Protein AF-A0A554VXF9-F1 (afdb_monomer_lite)

Foldseek 3Di:
DDDAWDAAPVRFTAEDADPVRHDTQWHWDQAPVRDIFTFGPCQLLVHDDDPDPVVVVVSQQDWDQWDWTFGAHSNNPHTDHTHTRHTRYPDDPPDVPPDPDDPPPDDDDDDDD

Structure (mmCIF, N/CA/C/O backbone):
data_AF-A0A554VXF9-F1
#
_entry.id   AF-A0A554VXF9-F1
#
loop_
_atom_site.group_PDB
_atom_site.id
_atom_site.type_symbol
_atom_site.label_atom_id
_atom_site.label_alt_id
_atom_site.label_comp_id
_atom_site.label_asym_id
_atom_site.label_entity_id
_atom_site.label_seq_id
_atom_site.pdbx_PDB_ins_code
_atom_site.Cartn_x
_atom_site.Cartn_y
_atom_site.Cartn_z
_atom_site.occupancy
_atom_site.B_iso_or_equiv
_atom_site.auth_seq_id
_atom_site.auth_comp_id
_atom_site.auth_asym_id
_atom_site.auth_atom_id
_atom_site.pdbx_PDB_model_num
ATOM 1 N N . MET A 1 1 ? -18.124 6.546 -13.691 1.00 44.59 1 MET A N 1
ATOM 2 C CA . MET A 1 1 ? -17.511 7.563 -12.809 1.00 44.59 1 MET A CA 1
ATOM 3 C C . MET A 1 1 ? -16.204 6.980 -12.300 1.00 44.59 1 MET A C 1
ATOM 5 O O . MET A 1 1 ? -16.212 5.813 -11.935 1.00 44.59 1 MET A O 1
ATOM 9 N N . ARG A 1 2 ? -15.092 7.716 -12.379 1.00 55.50 2 ARG A N 1
ATOM 10 C CA . ARG A 1 2 ? -13.775 7.248 -11.908 1.00 55.50 2 ARG A CA 1
ATOM 11 C C . ARG A 1 2 ? -13.578 7.661 -10.447 1.00 55.50 2 ARG A C 1
ATOM 13 O O . ARG A 1 2 ? -14.053 8.725 -10.054 1.00 55.50 2 ARG A O 1
ATOM 20 N N . THR A 1 3 ? -12.903 6.831 -9.655 1.00 66.69 3 THR A N 1
ATOM 21 C CA . THR A 1 3 ? -12.660 7.099 -8.230 1.00 66.69 3 THR A CA 1
ATOM 22 C C . THR A 1 3 ? -11.419 7.974 -8.083 1.00 66.69 3 THR A C 1
ATOM 24 O O . THR A 1 3 ? -10.317 7.537 -8.399 1.00 66.69 3 THR A O 1
ATOM 27 N N . LYS A 1 4 ? -11.597 9.220 -7.633 1.00 82.44 4 LYS A N 1
ATOM 28 C CA . LYS A 1 4 ? -10.487 10.119 -7.289 1.00 82.44 4 LYS A CA 1
ATOM 29 C C . LYS A 1 4 ? -9.809 9.632 -6.005 1.00 82.44 4 LYS A C 1
ATOM 31 O O . LYS A 1 4 ? -10.497 9.147 -5.107 1.00 82.44 4 LYS A O 1
ATOM 36 N N . LEU A 1 5 ? -8.489 9.793 -5.906 1.00 87.69 5 LEU A N 1
ATOM 37 C CA . LEU A 1 5 ? -7.758 9.512 -4.668 1.00 87.69 5 LEU A CA 1
ATOM 38 C C . LEU A 1 5 ? -8.222 10.438 -3.535 1.00 87.69 5 LEU A C 1
ATOM 40 O O . LEU A 1 5 ? -8.450 11.634 -3.744 1.00 87.69 5 LEU A O 1
ATOM 44 N N . GLY A 1 6 ? -8.355 9.875 -2.338 1.00 88.75 6 GLY A N 1
ATOM 45 C CA . GLY A 1 6 ? -8.564 10.631 -1.109 1.00 88.75 6 GLY A CA 1
ATOM 46 C C . GLY A 1 6 ? -7.236 11.090 -0.511 1.00 88.75 6 GLY A C 1
ATOM 47 O O . GLY A 1 6 ? -6.186 10.541 -0.831 1.00 88.75 6 GLY A O 1
ATOM 48 N N . VAL A 1 7 ? -7.286 12.088 0.373 1.00 93.44 7 VAL A N 1
ATOM 49 C CA . VAL A 1 7 ? -6.133 12.541 1.166 1.00 93.44 7 VAL A CA 1
ATOM 50 C C . VAL A 1 7 ? -6.494 12.437 2.639 1.00 93.44 7 VAL A C 1
ATOM 52 O O . VAL A 1 7 ? -7.589 12.843 3.038 1.00 93.44 7 VAL A O 1
ATOM 55 N N . A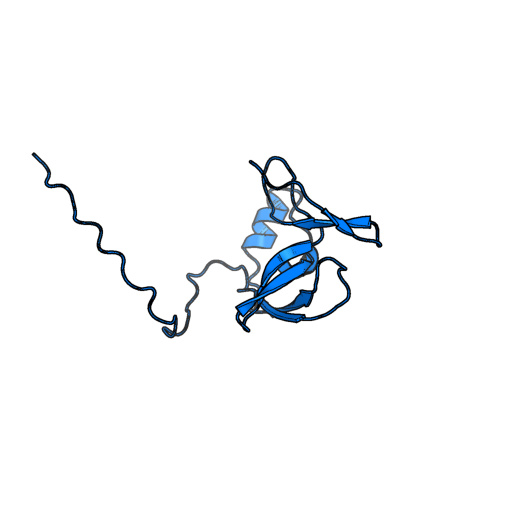SN A 1 8 ? -5.616 11.843 3.440 1.00 90.38 8 ASN A N 1
ATOM 56 C CA . ASN A 1 8 ? -5.846 11.669 4.869 1.00 90.38 8 ASN A CA 1
ATOM 57 C C . ASN A 1 8 ? -5.341 12.871 5.690 1.00 90.38 8 ASN A C 1
ATOM 59 O O . ASN A 1 8 ? -4.749 13.811 5.162 1.00 90.38 8 ASN A O 1
ATOM 63 N N . ALA A 1 9 ? -5.550 12.842 7.010 1.00 90.00 9 ALA A N 1
A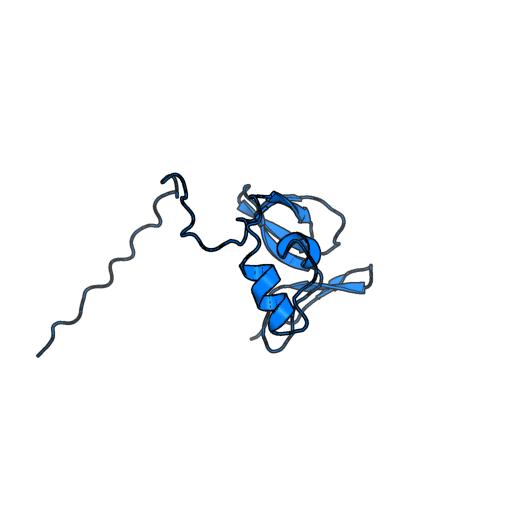TOM 64 C CA . ALA A 1 9 ? -5.139 13.928 7.907 1.00 90.00 9 ALA A CA 1
ATOM 65 C C . ALA A 1 9 ? -3.612 14.146 7.986 1.00 90.00 9 ALA A C 1
ATOM 67 O O . ALA A 1 9 ? -3.172 15.197 8.443 1.00 90.00 9 ALA A O 1
ATOM 68 N N . LYS A 1 10 ? -2.806 13.173 7.544 1.00 88.25 10 LYS A N 1
ATOM 69 C CA . LYS A 1 10 ? -1.342 13.270 7.455 1.00 88.25 10 LYS A CA 1
ATOM 70 C C . LYS A 1 10 ? -0.870 13.818 6.102 1.00 88.25 10 LYS A C 1
ATOM 72 O O . LYS A 1 10 ? 0.326 14.013 5.920 1.00 88.25 10 LYS A O 1
ATOM 77 N N . GLY A 1 11 ? -1.791 14.066 5.168 1.00 91.25 11 GLY A N 1
ATOM 78 C CA . GLY A 1 11 ? -1.478 14.493 3.805 1.00 91.25 11 GLY A CA 1
ATOM 79 C C . GLY A 1 11 ? -1.130 13.349 2.850 1.00 91.25 11 GLY A C 1
ATOM 80 O O . GLY A 1 11 ? -0.683 13.623 1.742 1.00 91.25 11 GLY A O 1
ATOM 81 N N . GLU A 1 12 ? -1.333 12.090 3.245 1.00 91.44 12 GLU A N 1
ATOM 82 C CA . GLU A 1 12 ? -1.051 10.920 2.404 1.00 91.44 12 GLU A CA 1
ATOM 83 C C . GLU A 1 12 ? -2.239 10.629 1.478 1.00 91.44 12 GLU A C 1
ATOM 85 O O . GLU A 1 12 ? -3.405 10.744 1.880 1.00 91.44 12 GLU A O 1
ATOM 90 N N . THR A 1 13 ? -1.946 10.226 0.243 1.00 92.69 13 THR A N 1
ATOM 91 C CA . THR A 1 13 ? -2.957 9.858 -0.752 1.00 92.69 13 THR A CA 1
ATOM 92 C C . THR A 1 13 ? -3.385 8.402 -0.596 1.00 92.69 13 THR A C 1
ATOM 94 O O . THR A 1 13 ? -2.549 7.516 -0.441 1.00 92.69 13 THR A O 1
ATOM 97 N N . TYR A 1 14 ? -4.690 8.127 -0.652 1.00 90.75 14 TYR A N 1
ATOM 98 C CA . TYR A 1 14 ? -5.225 6.769 -0.550 1.00 90.75 14 TYR A CA 1
ATOM 99 C C . TYR A 1 14 ? -6.253 6.462 -1.638 1.00 90.75 14 TYR A C 1
ATOM 101 O O . TYR A 1 14 ? -7.067 7.312 -2.012 1.00 90.75 14 TYR A O 1
ATOM 109 N N . GLY A 1 15 ? -6.244 5.226 -2.139 1.00 87.94 15 GLY A N 1
ATOM 110 C CA . GLY A 1 15 ? -7.217 4.779 -3.131 1.00 87.94 15 GLY A CA 1
ATOM 111 C C . GLY A 1 15 ? -6.723 3.654 -4.029 1.00 87.94 15 GLY A C 1
ATOM 112 O O . GLY A 1 15 ? -5.913 2.820 -3.630 1.00 87.94 15 GLY A O 1
ATOM 113 N N . ILE A 1 16 ? -7.273 3.620 -5.240 1.00 84.81 16 ILE A N 1
ATOM 114 C CA . ILE A 1 16 ? -6.943 2.631 -6.266 1.00 84.81 16 ILE A CA 1
ATOM 115 C C . ILE A 1 16 ? -5.927 3.262 -7.218 1.00 84.81 16 ILE A C 1
ATOM 117 O O . ILE A 1 16 ? -6.166 4.352 -7.743 1.00 84.81 16 ILE A O 1
ATOM 121 N N . GLU A 1 17 ? -4.809 2.574 -7.440 1.00 80.50 17 GLU A N 1
ATOM 122 C CA . GLU A 1 17 ? -3.825 2.969 -8.447 1.00 80.50 17 GLU A CA 1
ATOM 123 C C . GLU A 1 17 ? -4.453 2.960 -9.848 1.00 80.50 17 GLU A C 1
ATOM 125 O O . GLU A 1 17 ? -5.204 2.056 -10.216 1.00 80.50 17 GLU A O 1
ATOM 130 N N . SER A 1 18 ? -4.169 3.995 -10.633 1.00 79.25 18 SER A N 1
ATOM 131 C CA . SER A 1 18 ? -4.628 4.114 -12.020 1.00 79.25 18 SER A CA 1
ATOM 132 C C . SER A 1 18 ? -3.701 5.042 -12.793 1.00 79.25 18 SER A C 1
ATOM 134 O O . SER A 1 18 ? -3.125 5.945 -12.198 1.00 79.25 18 SER A O 1
ATOM 136 N N . GLU A 1 19 ? -3.596 4.885 -14.115 1.00 76.06 19 GLU A N 1
ATOM 137 C CA . GLU A 1 19 ? -2.737 5.752 -14.946 1.00 76.06 19 GLU A CA 1
ATOM 138 C C . GLU A 1 19 ? -3.051 7.249 -14.787 1.00 76.06 19 GLU A C 1
ATOM 140 O O . GLU A 1 19 ? -2.153 8.080 -14.854 1.00 76.06 19 GLU A O 1
ATOM 145 N N . GLU A 1 20 ? -4.316 7.602 -14.545 1.00 79.44 20 GLU A N 1
ATOM 146 C CA . GLU A 1 20 ? -4.749 8.996 -14.406 1.00 79.44 20 GLU A CA 1
ATOM 147 C C . GLU A 1 20 ? -4.401 9.599 -13.036 1.00 79.44 20 GLU A C 1
ATOM 149 O O . GLU A 1 20 ? -4.070 10.779 -12.951 1.00 79.44 20 GLU A O 1
ATOM 154 N N . ASN A 1 21 ? -4.472 8.805 -11.962 1.00 76.38 21 ASN A N 1
ATOM 155 C CA . ASN A 1 21 ? -4.199 9.285 -10.604 1.00 76.38 21 ASN A CA 1
ATOM 156 C C . ASN A 1 21 ? -2.771 8.976 -10.121 1.00 76.38 21 ASN A C 1
ATOM 158 O O . ASN A 1 21 ? -2.356 9.487 -9.082 1.00 76.38 21 ASN A O 1
ATOM 162 N N . GLY A 1 22 ? -2.039 8.134 -10.849 1.00 82.31 22 GLY A N 1
ATOM 163 C CA . GLY A 1 22 ? -0.765 7.575 -10.420 1.00 82.31 22 GLY A CA 1
ATOM 164 C C . GLY A 1 22 ? -0.905 6.562 -9.280 1.00 82.31 22 GLY A C 1
ATOM 165 O O . GLY A 1 22 ? -1.992 6.055 -8.977 1.00 82.31 22 GLY A O 1
ATOM 166 N N . THR A 1 23 ? 0.234 6.271 -8.657 1.00 83.62 23 THR A N 1
ATOM 167 C CA . THR A 1 23 ? 0.352 5.401 -7.484 1.00 83.62 23 THR A CA 1
ATOM 168 C C . THR A 1 23 ? 0.097 6.212 -6.209 1.00 83.62 23 THR A C 1
ATOM 170 O O . THR A 1 23 ? 0.889 7.109 -5.911 1.00 83.62 23 THR A O 1
ATOM 173 N N . PRO A 1 24 ? -0.973 5.924 -5.443 1.00 88.44 24 PRO A N 1
ATOM 174 C CA . PRO A 1 24 ? -1.185 6.553 -4.144 1.00 88.44 24 PRO A CA 1
ATOM 175 C C . PRO A 1 24 ? -0.176 6.050 -3.105 1.00 88.44 24 PRO A C 1
ATOM 177 O O . PRO A 1 24 ? 0.365 4.952 -3.228 1.00 88.44 24 PRO A O 1
ATOM 180 N N . ASP A 1 25 ? 0.005 6.807 -2.024 1.00 90.25 25 ASP A N 1
ATOM 181 C CA . ASP A 1 25 ? 0.813 6.377 -0.876 1.00 90.25 25 ASP A CA 1
ATOM 182 C C . ASP A 1 25 ? 0.221 5.128 -0.203 1.00 90.25 25 ASP A C 1
ATOM 184 O O . ASP A 1 25 ? 0.958 4.252 0.254 1.00 90.25 25 ASP A O 1
ATOM 188 N N . LEU A 1 26 ? -1.113 5.045 -0.167 1.00 90.44 26 LEU A N 1
ATOM 189 C CA . LEU A 1 26 ? -1.920 3.980 0.423 1.00 90.44 26 LEU A CA 1
ATOM 190 C C . LEU A 1 26 ? -2.796 3.313 -0.654 1.00 90.44 26 LEU A C 1
ATOM 192 O O . LEU A 1 26 ? -3.789 3.876 -1.122 1.00 90.44 26 LEU A O 1
ATOM 196 N N . ILE A 1 27 ? -2.452 2.083 -1.025 1.00 89.81 27 ILE A N 1
ATOM 197 C CA . ILE A 1 27 ? -3.135 1.302 -2.061 1.00 89.81 27 ILE A CA 1
ATOM 198 C C . ILE A 1 27 ? -4.214 0.431 -1.423 1.00 89.81 27 ILE A C 1
ATOM 200 O O . ILE A 1 27 ? -3.953 -0.292 -0.461 1.00 89.81 27 ILE A O 1
ATOM 204 N N . ALA A 1 28 ? -5.427 0.487 -1.972 1.00 88.62 28 ALA A N 1
ATOM 205 C CA . ALA A 1 28 ? -6.550 -0.327 -1.526 1.00 88.62 28 ALA A CA 1
ATOM 206 C C . ALA A 1 28 ? -6.293 -1.826 -1.762 1.00 88.62 28 ALA A C 1
ATOM 208 O O . ALA A 1 28 ? -5.995 -2.246 -2.880 1.00 88.62 28 ALA A O 1
ATOM 209 N N . VAL A 1 29 ? -6.454 -2.636 -0.715 1.00 88.12 29 VAL A N 1
ATOM 210 C CA . VAL A 1 29 ? -6.318 -4.099 -0.753 1.00 88.12 29 VAL A CA 1
ATOM 211 C C . VAL A 1 29 ? -7.394 -4.774 0.092 1.00 88.12 29 VAL A C 1
ATOM 213 O O . VAL A 1 29 ? -8.065 -4.150 0.918 1.00 88.12 29 VAL A O 1
ATOM 216 N N . VAL A 1 30 ? -7.527 -6.083 -0.091 1.00 85.81 30 VAL A N 1
ATOM 217 C CA . VAL A 1 30 ? -8.330 -6.943 0.777 1.00 85.81 30 VAL A CA 1
ATOM 218 C C . VAL A 1 30 ? -7.377 -7.769 1.630 1.00 85.81 30 VAL A C 1
ATOM 220 O O . VAL A 1 30 ? -6.541 -8.495 1.099 1.00 85.81 30 VAL A O 1
ATOM 223 N N . ALA A 1 31 ? -7.482 -7.629 2.950 1.00 81.62 31 ALA A N 1
ATOM 224 C CA . ALA A 1 31 ? -6.702 -8.402 3.909 1.00 81.62 31 ALA A CA 1
ATOM 225 C C . ALA A 1 31 ? -7.033 -9.901 3.823 1.00 81.62 31 ALA A C 1
ATOM 227 O O . ALA A 1 31 ? -8.100 -10.290 3.344 1.00 81.62 31 ALA A O 1
ATOM 228 N N . THR A 1 32 ? -6.169 -10.750 4.380 1.00 80.38 32 THR A N 1
ATOM 229 C CA . THR A 1 32 ? -6.413 -12.201 4.492 1.00 80.38 32 THR A CA 1
ATOM 230 C C . THR A 1 32 ? -7.676 -12.531 5.295 1.00 80.38 32 THR A C 1
ATOM 232 O O . THR A 1 32 ? -8.292 -13.572 5.085 1.00 80.38 32 THR A O 1
ATOM 235 N N . SER A 1 33 ? -8.114 -11.616 6.164 1.00 75.25 33 SER A N 1
ATOM 236 C CA . SER A 1 33 ? -9.376 -11.688 6.906 1.00 75.25 33 SER A CA 1
ATOM 237 C C . SER A 1 33 ? -10.626 -11.369 6.069 1.00 75.25 33 SER A C 1
ATOM 239 O O . SER A 1 33 ? -11.737 -11.454 6.587 1.00 75.25 33 SER A O 1
ATOM 241 N N . GLY A 1 34 ? -10.476 -10.955 4.804 1.00 80.25 34 GLY A N 1
ATOM 242 C CA . GLY A 1 34 ? -11.568 -10.472 3.949 1.00 80.25 34 GLY A CA 1
ATOM 243 C C . GLY A 1 34 ? -11.964 -9.011 4.197 1.00 80.25 34 GLY A C 1
ATOM 244 O O . GLY A 1 34 ? -12.856 -8.488 3.531 1.00 80.25 34 GLY A O 1
ATOM 245 N N . SER A 1 35 ? -11.307 -8.324 5.136 1.00 78.81 35 SER A N 1
ATOM 246 C CA . SER A 1 35 ? -11.543 -6.905 5.413 1.00 78.81 35 SER A CA 1
ATOM 247 C C . SER A 1 35 ? -10.879 -6.021 4.355 1.00 78.81 35 SER A C 1
ATOM 249 O O . SER A 1 35 ? -9.706 -6.203 4.033 1.00 78.81 35 SER A O 1
ATOM 251 N N . SER A 1 36 ? -11.612 -5.042 3.824 1.00 86.31 36 SER A N 1
ATOM 252 C CA . SER A 1 36 ? -11.033 -4.019 2.945 1.00 86.31 36 SER A CA 1
ATOM 253 C C . SER A 1 36 ? -10.220 -3.013 3.755 1.00 86.31 36 SER A C 1
ATOM 255 O O . SER A 1 36 ? -10.645 -2.586 4.829 1.00 86.31 36 SER A O 1
ATOM 257 N N . GLY A 1 37 ? -9.072 -2.609 3.226 1.00 90.31 37 GLY A N 1
ATOM 258 C CA . GLY A 1 37 ? -8.232 -1.580 3.822 1.00 90.31 37 GLY A CA 1
ATOM 259 C C . GLY A 1 37 ? -7.167 -1.106 2.846 1.00 90.31 37 GLY A C 1
ATOM 260 O O . GLY A 1 37 ? -7.318 -1.246 1.634 1.00 90.31 37 GLY A O 1
ATOM 261 N N . TYR A 1 38 ? -6.095 -0.535 3.374 1.00 92.50 38 TYR A N 1
ATOM 262 C CA . TYR A 1 38 ? -5.049 0.107 2.597 1.00 92.50 38 TYR A CA 1
ATOM 263 C C . TYR A 1 38 ? -3.670 -0.317 3.083 1.00 92.50 38 TYR A C 1
ATOM 265 O O . TYR A 1 38 ? -3.428 -0.425 4.282 1.00 92.50 38 TYR A O 1
ATOM 273 N N . VAL A 1 39 ? -2.743 -0.532 2.162 1.00 91.06 39 VAL A N 1
ATOM 274 C CA . VAL A 1 39 ? -1.336 -0.819 2.465 1.00 91.06 39 VAL A CA 1
ATOM 275 C C . VAL A 1 39 ? -0.462 0.271 1.882 1.00 91.06 39 VAL A C 1
ATOM 277 O O . VAL A 1 39 ? -0.782 0.840 0.841 1.00 91.06 39 VAL A O 1
ATOM 280 N N . TYR A 1 40 ? 0.661 0.556 2.527 1.00 89.38 40 TYR A N 1
ATOM 281 C CA . TYR A 1 40 ? 1.612 1.512 1.980 1.00 89.38 40 TYR A CA 1
ATOM 282 C C . TYR A 1 40 ? 2.219 0.987 0.680 1.00 89.38 40 TYR A C 1
ATOM 284 O O . TYR A 1 40 ? 2.714 -0.137 0.651 1.00 89.38 40 TYR A O 1
ATOM 292 N N . ALA A 1 41 ? 2.264 1.807 -0.369 1.00 85.62 41 ALA A N 1
ATOM 293 C CA . ALA A 1 41 ? 2.844 1.432 -1.659 1.00 85.62 41 ALA A CA 1
ATOM 294 C C . ALA A 1 41 ? 4.296 0.952 -1.518 1.00 85.62 41 ALA A C 1
ATOM 296 O O . ALA A 1 41 ? 4.654 -0.111 -2.017 1.00 85.62 41 ALA A O 1
ATOM 297 N N . LYS A 1 42 ? 5.119 1.658 -0.733 1.00 82.75 42 LYS A N 1
ATOM 298 C CA . LYS A 1 42 ? 6.490 1.229 -0.385 1.00 82.75 42 LYS A CA 1
ATOM 299 C C . LYS A 1 42 ? 6.539 -0.175 0.237 1.00 82.75 42 LYS A C 1
ATOM 301 O O . LYS A 1 42 ? 7.418 -0.976 -0.088 1.00 82.75 42 LYS A O 1
ATOM 306 N N . ASP A 1 43 ? 5.559 -0.485 1.082 1.00 83.69 43 ASP A N 1
ATOM 307 C CA . ASP A 1 43 ? 5.458 -1.746 1.799 1.00 83.69 43 ASP A CA 1
ATOM 308 C C . ASP A 1 43 ? 4.760 -2.801 0.951 1.00 83.69 43 ASP A C 1
ATOM 310 O O . ASP A 1 43 ? 4.912 -3.967 1.264 1.00 83.69 43 ASP A O 1
ATOM 314 N N . LEU A 1 44 ? 4.060 -2.458 -0.134 1.00 81.62 44 LEU A N 1
ATOM 315 C CA . LEU A 1 44 ? 3.459 -3.393 -1.092 1.00 81.62 44 LEU A CA 1
ATOM 316 C C . LEU A 1 44 ? 4.413 -3.744 -2.240 1.00 81.62 44 LEU A C 1
ATOM 318 O O . LEU A 1 44 ? 4.498 -4.906 -2.638 1.00 81.62 44 LEU A O 1
ATOM 322 N N . TYR A 1 45 ? 5.218 -2.785 -2.687 1.00 77.12 45 TYR A N 1
ATOM 323 C CA . TYR A 1 45 ? 6.245 -3.007 -3.700 1.00 77.12 45 TYR A CA 1
ATOM 324 C C . TYR A 1 45 ? 7.521 -3.607 -3.117 1.00 77.12 45 TYR A C 1
ATOM 326 O O . TYR A 1 45 ? 8.197 -4.365 -3.804 1.00 77.12 45 TYR A O 1
ATOM 334 N N . GLY A 1 46 ? 7.814 -3.386 -1.834 1.00 68.44 46 GLY A N 1
ATOM 335 C CA . GLY A 1 46 ? 8.919 -4.064 -1.147 1.00 68.44 46 GLY A CA 1
ATOM 336 C C . GLY A 1 46 ? 10.270 -3.463 -1.490 1.00 68.44 46 GLY A C 1
ATOM 337 O O . GLY A 1 46 ? 11.268 -4.175 -1.578 1.00 68.44 46 GLY A O 1
ATOM 338 N N . GLY A 1 47 ? 10.273 -2.155 -1.728 1.00 68.38 47 GLY A N 1
ATOM 339 C CA . GLY A 1 47 ? 11.439 -1.384 -2.116 1.00 68.38 47 GLY A CA 1
ATOM 340 C C . GLY A 1 47 ? 11.066 -0.190 -2.993 1.00 68.38 47 GLY A C 1
ATOM 341 O O . GLY A 1 47 ? 9.906 -0.054 -3.392 1.00 68.38 47 GLY A O 1
ATOM 342 N N . PRO A 1 48 ? 12.043 0.681 -3.287 1.00 68.19 48 PRO A N 1
ATOM 343 C CA . PRO A 1 48 ? 11.859 1.767 -4.238 1.00 68.19 48 P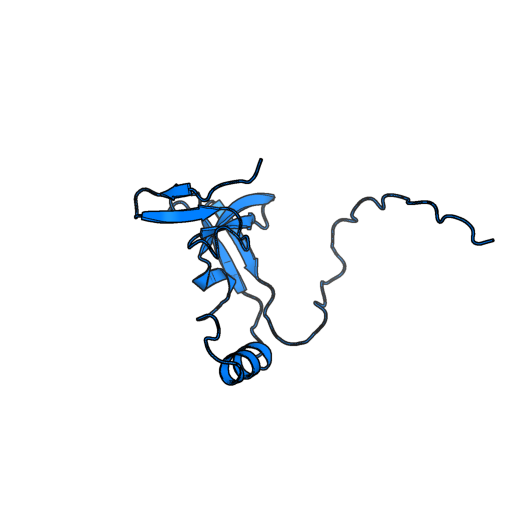RO A CA 1
ATOM 344 C C . PRO A 1 48 ? 11.518 1.210 -5.622 1.00 68.19 48 PRO A C 1
ATOM 346 O O . PRO A 1 48 ? 12.055 0.184 -6.048 1.00 68.19 48 PRO A O 1
ATOM 349 N N . MET A 1 49 ? 10.623 1.900 -6.323 1.00 70.44 49 MET A N 1
ATOM 350 C CA . MET A 1 49 ? 10.293 1.568 -7.703 1.00 70.44 49 MET A CA 1
ATOM 351 C C . MET A 1 49 ? 11.510 1.870 -8.592 1.00 70.44 49 MET A C 1
ATOM 353 O O . MET A 1 49 ? 12.173 2.888 -8.374 1.00 70.44 49 MET A O 1
ATOM 357 N N . PRO A 1 50 ? 11.851 0.998 -9.555 1.00 72.00 50 PRO A N 1
ATOM 358 C CA . PRO A 1 50 ? 13.002 1.226 -10.416 1.00 72.00 50 PRO A CA 1
ATOM 359 C C . PRO A 1 50 ? 12.814 2.506 -11.234 1.00 72.00 50 PRO A C 1
ATOM 361 O O . PRO A 1 50 ? 11.773 2.709 -11.855 1.00 72.00 50 PRO A O 1
ATOM 364 N N . THR A 1 51 ? 13.834 3.360 -11.245 1.00 79.62 51 THR A N 1
ATOM 365 C CA . THR A 1 51 ? 13.838 4.642 -11.970 1.00 79.62 51 THR A CA 1
ATOM 366 C C . THR A 1 51 ? 14.596 4.567 -13.296 1.00 79.62 51 THR A C 1
ATOM 368 O O . THR A 1 51 ? 14.631 5.539 -14.048 1.00 79.62 51 THR A O 1
ATOM 371 N N . SER A 1 52 ? 15.193 3.412 -13.598 1.00 78.50 52 SER A N 1
ATOM 372 C CA . SER A 1 52 ? 15.976 3.153 -14.802 1.00 78.50 52 SER A CA 1
ATOM 373 C C . SER A 1 52 ? 15.708 1.734 -15.340 1.00 78.50 52 SER A C 1
ATOM 375 O O . SER A 1 52 ? 15.325 0.844 -14.571 1.00 78.50 52 SER A O 1
ATOM 377 N N . PRO A 1 53 ? 15.919 1.474 -16.646 1.00 76.81 53 PRO A N 1
ATOM 378 C CA . PRO A 1 53 ? 15.767 0.132 -17.216 1.00 76.81 53 PRO A CA 1
ATOM 379 C C . PRO A 1 53 ? 16.691 -0.915 -16.576 1.00 76.81 53 PRO A C 1
ATOM 381 O O . PRO A 1 53 ? 16.298 -2.062 -16.367 1.00 76.81 53 PRO A O 1
ATOM 384 N N . GLU A 1 54 ? 17.917 -0.520 -16.234 1.00 80.81 54 GLU A N 1
ATOM 385 C CA . GLU A 1 54 ? 18.895 -1.384 -15.566 1.00 80.81 54 GLU A CA 1
ATOM 386 C C . GLU A 1 54 ? 18.476 -1.737 -14.133 1.00 80.81 54 GLU A C 1
ATOM 388 O O . GLU A 1 54 ? 18.616 -2.889 -13.712 1.00 80.81 54 GLU A O 1
ATOM 393 N N . ASP A 1 55 ? 17.884 -0.791 -13.401 1.00 77.12 55 ASP A N 1
ATOM 394 C CA . ASP A 1 55 ? 17.340 -1.059 -12.071 1.00 77.12 55 ASP A CA 1
ATOM 395 C C . ASP A 1 55 ? 16.055 -1.877 -12.138 1.00 77.12 55 ASP A C 1
ATOM 397 O O . ASP A 1 55 ? 15.827 -2.715 -11.267 1.00 77.12 55 ASP A O 1
ATOM 401 N N . ALA A 1 56 ? 15.247 -1.717 -13.190 1.00 76.19 56 ALA A N 1
ATOM 402 C CA . ALA A 1 56 ? 14.080 -2.562 -13.417 1.00 76.19 56 ALA A CA 1
ATOM 403 C C . ALA A 1 56 ? 14.488 -4.030 -13.583 1.00 76.19 56 ALA A C 1
ATOM 405 O O . ALA A 1 56 ? 13.889 -4.906 -12.954 1.00 76.19 56 ALA A O 1
ATOM 406 N N . LEU A 1 57 ? 15.556 -4.297 -14.344 1.00 77.62 57 LEU A N 1
ATOM 407 C CA . LEU A 1 57 ? 16.084 -5.649 -14.527 1.00 77.62 57 LEU A CA 1
ATOM 408 C C . LEU A 1 57 ? 16.600 -6.246 -13.210 1.00 77.62 57 LEU A C 1
ATOM 410 O O . LEU A 1 57 ? 16.283 -7.396 -12.896 1.00 77.62 57 LEU A O 1
ATOM 414 N N . LYS A 1 58 ? 17.344 -5.472 -12.409 1.00 76.75 58 LYS A N 1
ATOM 415 C CA . LYS A 1 58 ? 17.810 -5.907 -11.078 1.00 76.75 58 LYS A CA 1
ATOM 416 C C . LYS A 1 58 ? 16.642 -6.172 -10.130 1.00 76.75 58 LYS A C 1
ATOM 418 O O . LYS A 1 58 ? 16.634 -7.185 -9.434 1.00 76.75 58 LYS A O 1
ATOM 423 N N . ASN A 1 59 ? 15.643 -5.292 -10.129 1.00 73.44 59 ASN A N 1
ATOM 424 C CA . ASN A 1 59 ? 14.452 -5.403 -9.294 1.00 73.44 59 ASN A CA 1
ATOM 425 C C . ASN A 1 59 ? 13.635 -6.660 -9.633 1.00 73.44 59 ASN A C 1
ATOM 427 O O . ASN A 1 59 ? 13.147 -7.322 -8.725 1.00 73.44 59 ASN A O 1
ATOM 431 N N . PHE A 1 60 ? 13.527 -7.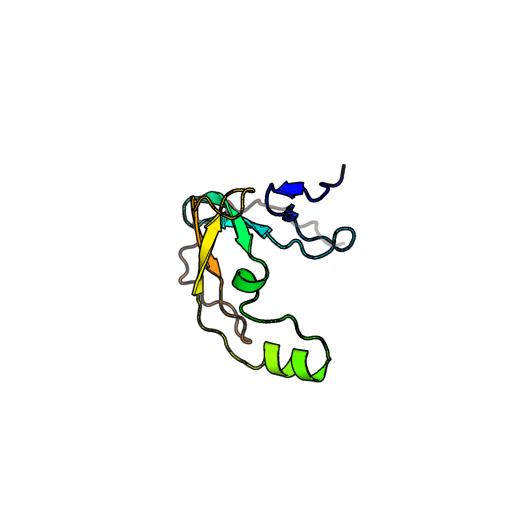014 -10.918 1.00 70.12 60 PHE A N 1
ATOM 432 C CA . PHE A 1 60 ? 12.796 -8.203 -11.371 1.00 70.12 60 PHE A CA 1
ATOM 433 C C . PHE A 1 60 ? 13.580 -9.510 -11.183 1.00 70.12 60 PHE A C 1
ATOM 435 O O . PHE A 1 60 ? 12.991 -10.558 -10.924 1.00 70.12 60 PHE A O 1
ATOM 442 N N . SER A 1 61 ? 14.908 -9.447 -11.311 1.00 73.00 61 SER A N 1
ATOM 443 C CA . SER A 1 61 ? 15.799 -10.610 -11.174 1.00 73.00 61 SER A CA 1
ATOM 444 C C . SER A 1 61 ? 16.119 -10.957 -9.720 1.00 73.00 61 SER A C 1
ATOM 446 O O . SER A 1 61 ? 16.697 -12.008 -9.459 1.00 73.00 61 SER A O 1
ATOM 448 N N . THR A 1 62 ? 15.768 -10.083 -8.773 1.00 69.69 62 THR A N 1
ATOM 449 C CA . THR A 1 62 ? 15.966 -10.318 -7.341 1.00 69.69 62 THR A CA 1
ATOM 450 C C . THR A 1 62 ? 14.722 -10.993 -6.768 1.00 69.69 62 THR A C 1
ATOM 452 O O . THR A 1 62 ? 13.716 -10.308 -6.575 1.00 69.69 62 THR A O 1
ATOM 455 N N . PRO A 1 63 ? 14.757 -12.305 -6.472 1.00 68.56 63 PRO A N 1
ATOM 456 C CA . PRO A 1 63 ? 13.628 -12.973 -5.850 1.00 68.56 63 PRO A CA 1
ATOM 457 C C . PRO A 1 63 ? 13.378 -12.389 -4.462 1.00 68.56 63 PRO A C 1
ATOM 459 O O . PRO A 1 63 ? 14.276 -12.313 -3.621 1.00 68.56 63 PRO A O 1
ATOM 462 N N . ARG A 1 64 ? 12.137 -11.979 -4.220 1.00 71.44 64 ARG A N 1
ATOM 463 C CA . ARG A 1 64 ? 11.670 -11.554 -2.902 1.00 71.44 64 ARG A CA 1
ATOM 464 C C . ARG A 1 64 ? 10.949 -12.723 -2.236 1.00 71.44 64 ARG A C 1
ATOM 466 O O . ARG A 1 64 ? 10.182 -13.405 -2.911 1.00 71.44 64 ARG A O 1
ATOM 473 N N . PRO A 1 65 ? 11.167 -12.989 -0.940 1.00 73.19 65 PRO A N 1
ATOM 474 C CA . PRO A 1 65 ? 10.315 -13.919 -0.216 1.00 73.19 65 PRO A CA 1
ATOM 475 C C . PRO A 1 65 ? 8.897 -13.333 -0.076 1.00 73.19 65 PRO A C 1
ATOM 477 O O . PRO A 1 65 ? 8.735 -12.105 -0.109 1.00 73.19 65 PRO A O 1
ATOM 480 N N . PRO A 1 66 ? 7.870 -14.183 0.104 1.00 77.69 66 PRO A N 1
ATOM 481 C CA . PRO A 1 66 ? 6.562 -13.735 0.564 1.00 77.69 66 PRO A CA 1
ATOM 482 C C . PRO A 1 66 ? 6.699 -12.921 1.849 1.00 77.69 66 PRO A C 1
ATOM 484 O O . PRO A 1 66 ? 7.559 -13.207 2.687 1.00 77.69 66 PRO A O 1
ATOM 487 N N . ARG A 1 67 ? 5.862 -11.899 2.002 1.00 79.44 67 ARG A N 1
ATOM 488 C CA . ARG A 1 67 ? 5.923 -11.008 3.162 1.00 79.44 67 ARG A CA 1
ATOM 489 C C . ARG A 1 67 ? 4.548 -10.559 3.608 1.00 79.44 67 ARG A C 1
ATOM 491 O O . ARG A 1 67 ? 3.671 -10.270 2.797 1.00 79.44 67 ARG A O 1
ATOM 498 N N . GLU A 1 68 ? 4.410 -10.461 4.917 1.00 87.12 68 GLU A N 1
ATOM 499 C CA . GLU A 1 68 ? 3.222 -9.945 5.572 1.00 87.12 68 GLU A CA 1
ATOM 500 C C . GLU A 1 68 ? 3.280 -8.419 5.602 1.00 87.12 68 GLU A C 1
ATOM 502 O O . GLU A 1 68 ? 4.190 -7.817 6.175 1.00 87.12 68 GLU A O 1
ATOM 507 N N . VAL A 1 69 ? 2.305 -7.786 4.960 1.00 88.00 69 VAL A N 1
ATOM 508 C CA . VAL A 1 69 ? 2.161 -6.334 4.906 1.00 88.00 69 VAL A CA 1
ATOM 509 C C . VAL A 1 69 ? 0.974 -5.937 5.784 1.00 88.00 69 VAL A C 1
ATOM 511 O O . VAL A 1 69 ? -0.136 -6.421 5.555 1.00 88.00 69 VAL A O 1
ATOM 514 N N . PRO A 1 70 ? 1.155 -5.077 6.799 1.00 88.88 70 PRO A N 1
ATOM 515 C CA . PRO A 1 70 ? 0.045 -4.631 7.634 1.00 88.88 70 PRO A CA 1
ATOM 516 C C . PRO A 1 70 ? -0.947 -3.795 6.818 1.00 88.88 70 PRO A C 1
ATOM 518 O O . PRO A 1 70 ? -0.552 -2.870 6.109 1.00 88.88 70 PRO A O 1
ATOM 521 N N . VAL A 1 71 ? -2.236 -4.106 6.954 1.00 90.31 71 VAL A N 1
ATOM 522 C CA . VAL A 1 71 ? -3.347 -3.387 6.321 1.00 90.31 71 VAL A CA 1
ATOM 523 C C . VAL A 1 71 ? -3.906 -2.372 7.310 1.00 90.31 71 VAL A C 1
ATOM 525 O O . VAL A 1 71 ? -4.200 -2.711 8.458 1.00 90.31 71 VAL A O 1
ATOM 528 N N . TYR A 1 72 ? -4.077 -1.140 6.851 1.00 92.62 72 TYR A N 1
ATOM 529 C CA . TYR A 1 72 ? -4.551 0.010 7.610 1.00 92.62 72 TYR A CA 1
ATOM 530 C C . TYR A 1 72 ? -5.913 0.512 7.109 1.00 92.62 72 TYR A C 1
ATOM 532 O O . TYR A 1 72 ? -6.377 0.131 6.035 1.00 92.62 72 TYR A O 1
ATOM 540 N N . LEU A 1 73 ? -6.559 1.398 7.865 1.00 91.31 73 LEU A N 1
ATOM 541 C CA . LEU A 1 73 ? -7.639 2.246 7.357 1.00 91.31 73 LEU A CA 1
ATOM 542 C C . LEU A 1 73 ? -7.080 3.395 6.502 1.00 91.31 73 LEU A C 1
ATOM 544 O O . LEU A 1 73 ? -5.870 3.582 6.377 1.00 91.31 73 LEU A O 1
ATOM 548 N N . SER A 1 74 ? -7.977 4.205 5.933 1.00 88.81 74 SER A N 1
ATOM 549 C CA . SER A 1 74 ? -7.624 5.404 5.158 1.00 88.81 74 SER A CA 1
ATOM 550 C C . SER A 1 74 ? -6.821 6.441 5.958 1.00 88.81 74 SER A C 1
ATOM 552 O O . SER A 1 74 ? -6.265 7.367 5.380 1.00 88.81 74 SER A O 1
ATOM 554 N N . ASP A 1 75 ? -6.745 6.308 7.285 1.00 85.81 75 ASP A N 1
ATOM 555 C CA . ASP A 1 75 ? -5.917 7.137 8.167 1.00 85.81 75 ASP A CA 1
ATOM 556 C C . ASP A 1 75 ? -4.417 6.774 8.148 1.00 85.81 75 ASP A C 1
ATOM 558 O O . ASP A 1 75 ? -3.601 7.490 8.738 1.00 85.81 75 ASP A O 1
ATOM 562 N N . GLY A 1 76 ? -4.046 5.655 7.510 1.00 86.12 76 GLY A N 1
ATOM 563 C CA . GLY A 1 76 ? -2.672 5.147 7.483 1.00 86.12 76 GLY A CA 1
ATOM 564 C C . GLY A 1 76 ? -2.104 4.844 8.876 1.00 86.12 76 GLY A C 1
ATOM 565 O O . GLY A 1 76 ? -0.894 4.907 9.081 1.00 86.12 76 GLY A O 1
ATOM 566 N N . ALA A 1 77 ? -2.951 4.628 9.885 1.00 87.94 77 ALA A N 1
ATOM 567 C CA . ALA A 1 77 ? -2.536 4.441 11.277 1.00 87.94 77 ALA A CA 1
ATOM 568 C C . ALA A 1 77 ? -3.248 3.259 11.937 1.00 87.94 77 ALA A C 1
ATOM 570 O O . ALA A 1 77 ? -2.610 2.448 12.613 1.00 87.94 77 ALA A O 1
ATOM 571 N N . THR A 1 78 ? -4.555 3.132 11.718 1.00 89.50 78 THR A N 1
ATOM 572 C CA . THR A 1 78 ? -5.368 2.090 12.341 1.00 89.50 78 THR A CA 1
ATOM 573 C C . THR A 1 78 ? -5.198 0.782 11.589 1.00 89.50 78 THR A C 1
ATOM 575 O O . THR A 1 78 ? -5.672 0.647 10.466 1.00 89.50 78 THR A O 1
ATOM 578 N N . LYS A 1 79 ? -4.528 -0.193 12.209 1.00 92.50 79 LYS A N 1
ATOM 579 C CA . LYS A 1 79 ? -4.331 -1.535 11.642 1.00 92.50 79 LYS A CA 1
ATOM 580 C C . LYS A 1 79 ? -5.624 -2.346 11.711 1.00 92.50 79 LYS A C 1
ATOM 582 O O . LYS A 1 79 ? -6.217 -2.465 12.778 1.00 92.50 79 LYS A O 1
ATOM 587 N N . VAL A 1 80 ? -6.014 -2.937 10.586 1.00 88.25 80 VAL A N 1
ATOM 588 C CA . VAL A 1 80 ? -7.240 -3.744 10.439 1.00 88.25 80 VAL A CA 1
ATOM 589 C C . VAL A 1 80 ? -6.979 -5.178 9.991 1.00 88.25 80 VAL A C 1
ATOM 591 O O . VAL A 1 80 ? -7.883 -6.006 10.045 1.00 88.25 80 VAL A O 1
ATOM 594 N N . GLY A 1 81 ? -5.755 -5.496 9.571 1.00 88.81 81 GLY A N 1
ATOM 595 C CA . GLY A 1 81 ? -5.403 -6.851 9.171 1.00 88.81 81 GLY A CA 1
ATOM 596 C C . GLY A 1 81 ? -4.005 -6.955 8.584 1.00 88.81 81 GLY A C 1
ATOM 597 O O . GLY A 1 81 ? -3.165 -6.072 8.767 1.00 88.81 81 GLY A O 1
ATOM 598 N N . VAL A 1 82 ? -3.776 -8.049 7.865 1.00 89.12 82 VAL A N 1
ATOM 599 C CA . VAL A 1 82 ? -2.522 -8.346 7.172 1.00 89.12 82 VAL A CA 1
ATOM 600 C C . VAL A 1 82 ? -2.841 -8.765 5.740 1.00 89.12 82 VAL A C 1
ATOM 602 O O . VAL A 1 82 ? -3.864 -9.396 5.475 1.00 89.12 82 VAL A O 1
ATOM 605 N N . PHE A 1 83 ? -1.975 -8.378 4.815 1.00 86.50 83 PHE A N 1
ATOM 606 C CA . PHE A 1 83 ? -1.988 -8.772 3.418 1.00 86.50 83 PHE A CA 1
ATOM 607 C C . PHE A 1 83 ? -0.719 -9.571 3.129 1.00 86.50 83 PHE A C 1
ATOM 609 O O . PHE A 1 83 ? 0.385 -9.109 3.412 1.00 86.50 83 PHE A O 1
ATOM 616 N N . GLU A 1 84 ? -0.864 -10.766 2.566 1.00 85.19 84 GLU A N 1
ATOM 617 C CA . GLU A 1 84 ? 0.277 -11.571 2.135 1.00 85.19 84 GLU A CA 1
ATOM 618 C C . GLU A 1 84 ? 0.696 -11.137 0.730 1.00 85.19 84 GLU A C 1
ATOM 620 O O . GLU A 1 84 ? 0.093 -11.518 -0.275 1.00 85.19 84 GLU A O 1
ATOM 625 N N . ALA A 1 85 ? 1.741 -10.313 0.653 1.00 77.88 85 ALA A N 1
ATOM 626 C CA . ALA A 1 85 ? 2.336 -9.955 -0.621 1.00 77.88 85 ALA A CA 1
ATOM 627 C C . ALA A 1 85 ? 3.192 -11.128 -1.110 1.00 77.88 85 ALA A C 1
ATOM 629 O O . ALA A 1 85 ? 4.217 -11.466 -0.506 1.00 77.88 85 ALA A O 1
ATOM 630 N N . ALA A 1 86 ? 2.772 -11.735 -2.221 1.00 66.12 86 ALA A N 1
ATOM 631 C CA . ALA A 1 86 ? 3.597 -12.690 -2.943 1.00 66.12 86 ALA A CA 1
ATOM 632 C C . ALA A 1 86 ? 4.898 -11.994 -3.367 1.00 66.12 86 ALA A C 1
ATOM 634 O O . ALA A 1 86 ? 4.892 -10.862 -3.854 1.00 66.12 86 ALA A O 1
ATOM 635 N N . GLY A 1 87 ? 6.029 -12.647 -3.135 1.00 59.91 87 GLY A N 1
ATOM 636 C CA . GLY A 1 87 ? 7.314 -12.107 -3.537 1.00 59.91 87 GLY A CA 1
ATOM 637 C C . GLY A 1 87 ? 7.440 -12.011 -5.059 1.00 59.91 87 GLY A C 1
ATOM 638 O O . GLY A 1 87 ? 7.041 -12.927 -5.776 1.00 59.91 87 GLY A O 1
ATOM 639 N N . SER A 1 88 ? 8.000 -10.911 -5.565 1.00 57.28 88 SER A N 1
ATOM 640 C CA . SER A 1 88 ? 8.348 -10.792 -6.984 1.00 57.28 88 SER A CA 1
ATOM 641 C C . SER A 1 88 ? 9.659 -11.521 -7.263 1.00 57.28 88 SER A C 1
ATOM 643 O O . SER A 1 88 ? 10.675 -11.242 -6.630 1.00 57.28 88 SER A O 1
ATOM 645 N N . GLY A 1 89 ? 9.621 -12.458 -8.207 1.00 45.69 89 GLY A N 1
ATOM 646 C CA . GLY A 1 89 ? 10.773 -13.224 -8.670 1.00 45.69 89 GLY A CA 1
ATOM 647 C C . GLY A 1 89 ? 10.322 -14.374 -9.559 1.00 45.69 89 GLY A C 1
ATOM 648 O O . GLY A 1 89 ? 10.044 -15.451 -9.052 1.00 45.69 89 GLY A O 1
ATOM 649 N N . GLY A 1 90 ? 10.206 -14.106 -10.864 1.00 39.03 90 GLY A N 1
ATOM 650 C CA . GLY A 1 90 ? 10.075 -15.067 -11.970 1.00 39.03 90 GLY A CA 1
ATOM 651 C C . GLY A 1 90 ? 9.738 -16.519 -11.613 1.00 39.03 90 GLY A C 1
ATOM 652 O O . GLY A 1 90 ? 10.584 -17.400 -11.715 1.00 39.03 90 GLY A O 1
ATOM 653 N N . GLY A 1 91 ? 8.489 -16.774 -11.254 1.00 35.66 91 GLY A N 1
ATOM 654 C CA . GLY A 1 91 ? 7.965 -18.113 -11.063 1.00 35.66 91 GLY A CA 1
ATOM 655 C C . GLY A 1 91 ? 6.472 -18.001 -10.852 1.00 35.66 91 GLY A C 1
ATOM 656 O O . GLY A 1 91 ? 6.025 -17.249 -9.991 1.00 35.66 91 GLY A O 1
ATOM 657 N N . ILE A 1 92 ? 5.702 -18.703 -11.676 1.00 39.44 92 ILE A N 1
ATOM 658 C CA . ILE A 1 92 ? 4.312 -19.052 -11.388 1.00 39.44 92 ILE A CA 1
ATOM 659 C C . ILE A 1 92 ? 4.127 -19.236 -9.870 1.00 39.44 92 ILE A C 1
ATOM 661 O O . ILE A 1 92 ? 4.855 -20.034 -9.275 1.00 39.44 92 ILE A O 1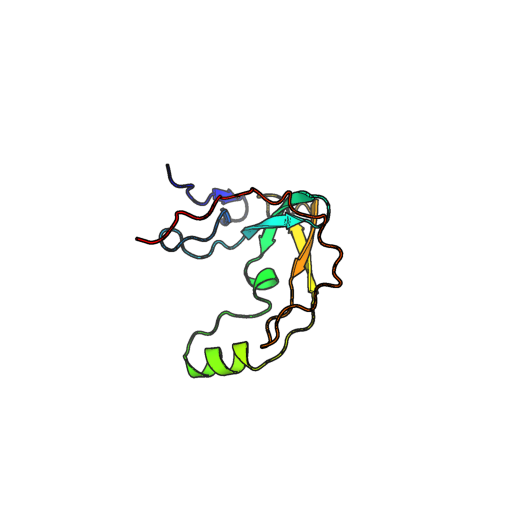
ATOM 665 N N . PRO A 1 93 ? 3.224 -18.494 -9.210 1.00 39.09 93 PRO A N 1
ATOM 666 C CA . PRO A 1 93 ? 2.976 -18.712 -7.797 1.00 39.09 93 PRO A CA 1
ATOM 667 C C . PRO A 1 93 ? 2.515 -20.160 -7.628 1.00 39.09 93 PRO A C 1
ATOM 669 O O . PRO A 1 93 ? 1.437 -20.540 -8.087 1.00 39.09 93 PRO A O 1
ATOM 672 N N . SER A 1 94 ? 3.333 -20.991 -6.982 1.00 42.34 94 SER A N 1
ATOM 673 C CA . SER A 1 94 ? 2.870 -22.256 -6.429 1.00 42.34 94 SER A CA 1
ATOM 674 C C . SER A 1 94 ? 1.991 -21.917 -5.230 1.00 42.34 94 SER A C 1
ATOM 676 O O . SER A 1 94 ? 2.416 -22.013 -4.080 1.00 42.34 94 SER A O 1
ATOM 678 N N . TYR A 1 95 ? 0.769 -21.459 -5.499 1.00 40.41 95 TYR A N 1
ATOM 679 C CA . TYR A 1 95 ? -0.290 -21.520 -4.510 1.00 40.41 95 TYR A CA 1
ATOM 680 C C . TYR A 1 95 ? -0.437 -23.005 -4.146 1.00 40.41 95 TYR A C 1
ATOM 682 O O . TYR A 1 95 ? -0.707 -23.804 -5.052 1.00 40.41 95 TYR A O 1
ATOM 690 N N . PRO A 1 96 ? -0.268 -23.437 -2.878 1.00 37.41 96 PRO A N 1
ATOM 691 C CA . PRO A 1 96 ? -0.861 -24.708 -2.487 1.00 37.41 96 PRO A CA 1
ATOM 692 C C . PRO A 1 96 ? -2.339 -24.596 -2.865 1.00 37.41 96 PRO A C 1
ATOM 694 O O . PRO A 1 96 ? -2.964 -23.591 -2.533 1.00 37.41 96 PRO A O 1
ATOM 697 N N . SER A 1 97 ? -2.854 -25.554 -3.639 1.00 42.84 97 SER A N 1
ATOM 698 C CA . SER A 1 97 ? -4.164 -25.549 -4.312 1.00 42.84 97 SER A CA 1
ATOM 699 C C . SER A 1 97 ? -5.377 -25.502 -3.369 1.00 42.84 97 SER A C 1
ATOM 701 O O . SER A 1 97 ? -6.292 -26.315 -3.461 1.00 42.84 97 SER A O 1
ATOM 703 N N . ARG A 1 98 ? -5.417 -24.539 -2.454 1.00 37.84 98 ARG A N 1
ATOM 704 C CA . ARG A 1 98 ? -6.547 -24.233 -1.592 1.00 37.84 98 ARG A CA 1
ATOM 705 C C . ARG A 1 98 ? -6.988 -22.791 -1.792 1.00 37.84 98 ARG A C 1
ATOM 707 O O . ARG A 1 98 ? -7.307 -22.088 -0.841 1.00 37.84 98 ARG A O 1
ATOM 714 N N . SER A 1 99 ? -7.056 -22.366 -3.051 1.00 37.91 99 SER A N 1
ATOM 715 C CA . SER A 1 99 ? -8.064 -21.381 -3.424 1.00 37.91 99 SE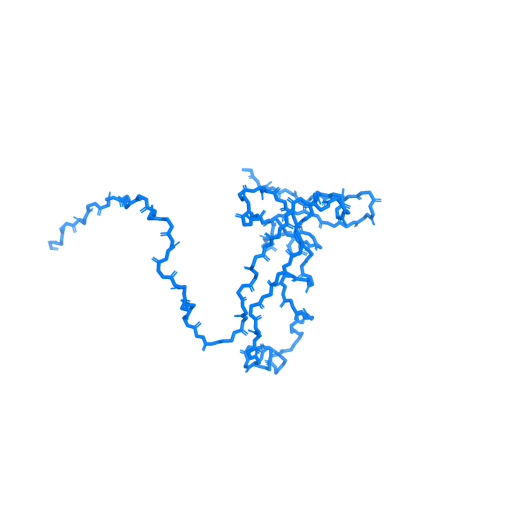R A CA 1
ATOM 716 C C . SER A 1 99 ? -9.430 -21.974 -3.045 1.00 37.91 99 SER A C 1
ATOM 718 O O . SER A 1 99 ? -9.699 -23.120 -3.419 1.00 37.91 99 SER A O 1
ATOM 720 N N . PRO A 1 100 ? -10.301 -21.271 -2.300 1.00 37.19 100 PRO A N 1
ATOM 721 C CA . PRO A 1 100 ? -11.710 -21.633 -2.306 1.00 37.19 100 PRO A CA 1
ATOM 722 C C . PRO A 1 100 ? -12.145 -21.573 -3.770 1.00 37.19 100 PRO A C 1
ATOM 724 O O . PRO A 1 100 ? -11.871 -20.581 -4.446 1.00 37.19 100 PRO A O 1
ATOM 727 N N . ALA A 1 101 ? -12.697 -22.672 -4.285 1.00 31.39 101 ALA A N 1
ATOM 728 C CA . ALA A 1 101 ? -13.114 -22.766 -5.675 1.00 31.39 101 ALA A CA 1
ATOM 729 C C . ALA A 1 101 ? -13.965 -21.536 -6.022 1.00 31.39 101 ALA A C 1
ATOM 731 O O . ALA A 1 101 ? -15.049 -21.349 -5.469 1.00 31.39 101 ALA A O 1
ATOM 732 N N . LEU A 1 102 ? -13.447 -20.676 -6.901 1.00 31.34 102 LEU A N 1
ATOM 733 C CA . LEU A 1 102 ? -14.271 -19.679 -7.565 1.00 31.34 102 LEU A CA 1
ATOM 734 C C . LEU A 1 102 ? -15.373 -20.467 -8.287 1.00 31.34 102 LEU A C 1
ATOM 736 O O . LEU A 1 102 ? -15.035 -21.429 -8.985 1.00 31.34 102 LEU A O 1
ATOM 740 N N . PRO A 1 103 ? -16.664 -20.139 -8.108 1.00 33.16 103 PRO A N 1
ATOM 741 C CA . PRO A 1 103 ? -17.709 -20.779 -8.889 1.00 33.16 103 PRO A CA 1
ATOM 742 C C . PRO A 1 103 ? -17.382 -20.534 -10.362 1.00 33.16 103 PRO A C 1
ATOM 744 O O . PRO A 1 103 ? -17.255 -19.392 -10.804 1.00 33.16 103 PRO A O 1
ATOM 747 N N . THR A 1 104 ? -17.157 -21.617 -11.097 1.00 35.47 104 THR A N 1
ATOM 748 C CA . THR A 1 104 ? -16.898 -21.595 -12.531 1.00 35.47 104 THR A CA 1
ATOM 749 C C . THR A 1 104 ? -18.139 -21.046 -13.215 1.00 35.47 104 THR A C 1
ATOM 751 O O . THR A 1 104 ? -19.139 -21.747 -13.351 1.00 35.47 104 THR A O 1
ATOM 754 N N . SER A 1 105 ? -18.094 -19.777 -13.605 1.00 34.88 105 SER A N 1
ATOM 755 C CA . SER A 1 105 ? -19.055 -19.214 -14.542 1.00 34.88 105 SER A CA 1
ATOM 756 C C . SER A 1 105 ? -18.849 -19.903 -15.889 1.00 34.88 105 SER A C 1
ATOM 758 O O . SER A 1 105 ? -17.899 -19.603 -16.609 1.00 34.88 105 SER A O 1
ATOM 760 N N . ASP A 1 106 ? -19.724 -20.861 -16.181 1.00 40.00 106 ASP A N 1
ATOM 761 C CA . ASP A 1 106 ? -19.923 -21.460 -17.497 1.00 40.00 106 ASP A CA 1
ATOM 762 C C . ASP A 1 106 ? -20.101 -20.349 -18.545 1.00 40.00 106 ASP A C 1
ATOM 764 O O . ASP A 1 106 ? -21.096 -19.621 -18.535 1.00 40.00 106 ASP A O 1
ATOM 768 N N . VAL A 1 107 ? -19.140 -20.209 -19.457 1.00 39.84 107 VAL A N 1
ATOM 769 C CA . VAL A 1 107 ? -19.328 -19.459 -20.704 1.00 39.84 107 VAL A CA 1
ATOM 770 C C . VAL A 1 107 ? -19.363 -20.495 -21.829 1.00 39.84 107 VAL A C 1
ATOM 772 O O . VAL A 1 107 ? -18.330 -21.111 -22.098 1.00 39.84 107 VAL A O 1
ATOM 775 N N . PRO A 1 108 ? -20.512 -20.738 -22.487 1.00 35.38 108 PRO A N 1
ATOM 776 C CA . PRO A 1 108 ? -20.572 -21.683 -23.592 1.00 35.38 108 PRO A CA 1
ATOM 777 C C . PRO A 1 108 ? -19.807 -21.128 -24.802 1.00 35.38 108 PRO A C 1
ATOM 779 O O . PRO A 1 108 ? -20.008 -19.987 -25.221 1.00 35.38 108 PRO A O 1
ATOM 782 N N . ALA A 1 109 ? -18.923 -21.955 -25.359 1.00 35.94 109 ALA A N 1
ATOM 783 C CA . ALA A 1 109 ? -18.174 -21.668 -26.574 1.00 35.94 109 ALA A CA 1
ATOM 784 C C . ALA A 1 109 ? -19.118 -21.508 -27.779 1.00 35.94 109 ALA A C 1
ATOM 786 O O . ALA A 1 109 ? -19.974 -22.357 -28.032 1.00 35.94 109 ALA A O 1
ATOM 787 N N . ALA A 1 110 ? -18.943 -20.430 -28.544 1.00 34.06 110 ALA A N 1
ATOM 788 C CA . ALA A 1 110 ? -19.567 -20.283 -29.855 1.00 34.06 110 ALA A CA 1
ATOM 789 C C . ALA A 1 110 ? -18.962 -21.307 -30.844 1.00 34.06 110 ALA A C 1
ATOM 791 O O . ALA A 1 110 ? -17.738 -21.465 -30.857 1.00 34.06 110 ALA A O 1
ATOM 792 N N . PRO A 1 111 ? -19.763 -21.999 -31.678 1.00 38.44 111 PRO A N 1
ATOM 793 C CA . PRO A 1 111 ? -19.226 -22.901 -32.690 1.00 38.44 111 PRO A CA 1
ATOM 794 C C . PRO A 1 111 ? -18.658 -22.120 -33.884 1.00 38.44 111 PRO A C 1
ATOM 796 O O . PRO A 1 111 ? -19.261 -21.157 -34.360 1.00 38.44 111 PRO A O 1
ATOM 799 N N . ALA A 1 112 ? -17.494 -22.560 -34.365 1.00 43.66 112 ALA A N 1
ATOM 800 C CA . ALA A 1 112 ? -16.886 -22.102 -35.610 1.00 43.66 112 ALA A CA 1
ATOM 801 C C . ALA A 1 112 ? -17.676 -22.626 -36.824 1.00 43.66 112 ALA A C 1
ATOM 803 O O . ALA A 1 112 ? -18.112 -23.778 -36.816 1.00 43.66 112 ALA A O 1
ATOM 804 N N . ASN A 1 113 ? -17.829 -21.789 -37.853 1.00 48.22 113 ASN A N 1
ATOM 805 C CA . ASN A 1 113 ? -18.301 -22.155 -39.192 1.00 48.22 113 ASN A CA 1
ATOM 806 C C . ASN A 1 113 ? -17.255 -21.693 -40.207 1.00 48.22 113 ASN A C 1
ATOM 808 O O . ASN A 1 113 ? -16.777 -20.547 -40.036 1.00 48.22 113 ASN A O 1
#

pLDDT: mean 71.81, std 19.84, range [31.34, 93.44]

Sequence (113 aa):
MRTKLGVNAKGETYGIESEENGTPDLIAVVATSGSSGYVYAKDLYGGPMPTSPEDALKNFSTPRPPREVPVYLSDGATKVGVFEAAGSGGGIPSYPSRSPALPTSDVPAAPAN

Secondary structure (DSSP, 8-state):
---PPEE-TTS-EEE--BTTTB--SEEEEE-TTS-EEEEEHHHHHTSPPPSSHHHHHHHHHSPPPPEEEEEE-TTSSSEEEEEEEPPPSSS-----S----------PPPPP-

Radius of gyration: 17.73 Å; chains: 1; bounding box: 40×40×52 Å